Protein AF-A0A8T4FPF2-F1 (afdb_monomer_lite)

pLDDT: mean 80.66, std 14.31, range [44.03, 97.06]

Sequence (84 aa):
MNKTGIIVTCVVAVAIVAIAAAAILLTQEGTQEYRSSDSSGRLMIMGNANNDDYLDQRDVDMLVKLKGTSGWEKDHPLADANND

Foldseek 3Di:
DDPVVVVVVVVVVVVVVVVVVVVVVVVPPPPPPDDDPDPPAPDQAQLCQVRHPDRDVVSVVSLVVCVPPPDCCVVRVSPHNPVD

Radius of gyration: 26.61 Å; chains: 1; bounding box: 26×54×66 Å

Structure (mmCIF, N/CA/C/O backbone):
data_AF-A0A8T4FPF2-F1
#
_entry.id   AF-A0A8T4FPF2-F1
#
loop_
_atom_site.group_PDB
_atom_site.id
_atom_site.type_symbol
_atom_site.label_atom_id
_atom_site.label_alt_id
_atom_site.label_comp_id
_atom_site.label_asym_id
_atom_site.label_entity_id
_atom_site.label_seq_id
_atom_site.pdbx_PDB_ins_code
_atom_site.Cartn_x
_atom_site.Cartn_y
_atom_site.Cartn_z
_atom_site.occupancy
_atom_site.B_iso_or_equiv
_atom_site.auth_seq_id
_atom_site.auth_comp_id
_atom_site.auth_asym_id
_atom_site.auth_atom_id
_atom_site.pdbx_PDB_model_num
ATOM 1 N N . MET A 1 1 ? 7.056 40.126 45.653 1.00 62.44 1 MET A N 1
ATOM 2 C CA . MET A 1 1 ? 6.610 38.715 45.692 1.00 62.44 1 MET A CA 1
ATOM 3 C C . MET A 1 1 ? 7.515 37.971 46.667 1.00 62.44 1 MET A C 1
ATOM 5 O O . MET A 1 1 ? 8.727 38.079 46.529 1.00 62.44 1 MET A O 1
ATOM 9 N N . ASN A 1 2 ? 6.977 37.346 47.717 1.00 72.62 2 ASN A N 1
ATOM 10 C CA . ASN A 1 2 ? 7.798 36.636 48.709 1.00 72.62 2 ASN A CA 1
ATOM 11 C C . ASN A 1 2 ? 8.347 35.328 48.102 1.00 72.62 2 ASN A C 1
ATOM 13 O O . ASN A 1 2 ? 7.743 34.774 47.186 1.00 72.62 2 ASN A O 1
ATOM 17 N N . LYS A 1 3 ? 9.502 34.841 48.581 1.00 70.06 3 LYS A N 1
ATOM 18 C CA . LYS A 1 3 ? 10.167 33.642 48.023 1.00 70.06 3 LYS A CA 1
ATOM 19 C C . LYS A 1 3 ? 9.209 32.446 47.940 1.00 70.06 3 LYS A C 1
ATOM 21 O O . LYS A 1 3 ? 9.182 31.751 46.934 1.00 70.06 3 LYS A O 1
ATOM 26 N N . THR A 1 4 ? 8.351 32.289 48.946 1.00 76.31 4 THR A N 1
ATOM 27 C CA . THR A 1 4 ? 7.290 31.277 48.983 1.00 76.31 4 THR A CA 1
ATOM 28 C C . THR A 1 4 ? 6.259 31.457 47.865 1.00 76.31 4 THR A C 1
ATOM 30 O O . THR A 1 4 ? 5.930 30.487 47.197 1.00 76.31 4 THR A O 1
ATOM 33 N N . GLY A 1 5 ? 5.790 32.678 47.591 1.00 75.19 5 GLY A N 1
ATOM 34 C CA . GLY A 1 5 ? 4.846 32.950 46.501 1.00 75.19 5 GLY A CA 1
ATOM 35 C C . GLY A 1 5 ? 5.445 32.738 45.107 1.00 75.19 5 GLY A C 1
ATOM 36 O O . GLY A 1 5 ? 4.742 32.288 44.205 1.00 75.19 5 GLY A O 1
ATOM 37 N N . ILE A 1 6 ? 6.750 32.987 44.939 1.00 77.81 6 ILE A N 1
ATOM 38 C CA . ILE A 1 6 ? 7.469 32.664 43.694 1.00 77.81 6 ILE A CA 1
ATOM 39 C C . ILE A 1 6 ? 7.530 31.142 43.509 1.00 77.81 6 ILE A C 1
ATOM 41 O O . ILE A 1 6 ? 7.159 30.647 42.451 1.00 77.81 6 ILE A O 1
ATOM 45 N N . ILE A 1 7 ? 7.916 30.397 44.552 1.00 80.44 7 ILE A N 1
ATOM 46 C CA . ILE A 1 7 ? 7.992 28.927 44.511 1.00 80.44 7 ILE A CA 1
ATOM 47 C C . ILE A 1 7 ? 6.622 28.316 44.200 1.00 80.44 7 ILE A C 1
ATOM 49 O O . ILE A 1 7 ? 6.522 27.471 43.315 1.00 80.44 7 ILE A O 1
ATOM 53 N N . VAL A 1 8 ? 5.559 28.776 44.867 1.00 84.25 8 VAL A N 1
ATOM 54 C CA . VAL A 1 8 ? 4.192 28.288 44.628 1.00 84.25 8 VAL A CA 1
ATOM 55 C C . VAL A 1 8 ? 3.768 28.541 43.181 1.00 84.25 8 VAL A C 1
ATOM 57 O O . VAL A 1 8 ? 3.279 27.628 42.524 1.00 84.25 8 VAL A O 1
ATOM 60 N N . THR A 1 9 ? 4.018 29.740 42.651 1.00 80.81 9 THR A N 1
ATOM 61 C CA . THR A 1 9 ? 3.679 30.074 41.258 1.00 80.81 9 THR A CA 1
ATOM 62 C C . THR A 1 9 ? 4.427 29.186 40.262 1.00 80.81 9 THR A C 1
ATOM 64 O O . THR A 1 9 ? 3.826 28.681 39.316 1.00 80.81 9 THR A O 1
ATOM 67 N N . CYS A 1 10 ? 5.720 28.937 40.487 1.00 81.56 10 CYS A N 1
ATOM 68 C CA . CYS A 1 10 ? 6.519 28.062 39.628 1.00 81.56 10 CYS A CA 1
ATOM 69 C C . CYS A 1 10 ? 6.029 26.609 39.662 1.00 81.56 10 CYS A C 1
ATOM 71 O O . CYS A 1 10 ? 5.915 25.979 38.614 1.00 81.56 10 CYS A O 1
ATOM 73 N N . VAL A 1 11 ? 5.701 26.085 40.846 1.00 86.94 11 VAL A N 1
ATOM 74 C CA . VAL A 1 11 ? 5.189 24.714 40.998 1.00 86.94 11 VAL A CA 1
ATOM 75 C C . VAL A 1 11 ? 3.842 24.556 40.295 1.00 86.94 11 VAL A C 1
ATOM 77 O O . VAL A 1 11 ? 3.644 23.585 39.569 1.00 86.94 11 VAL A O 1
ATOM 80 N N . VAL A 1 12 ? 2.941 25.531 40.447 1.00 88.00 12 VAL A N 1
ATOM 81 C CA . VAL A 1 12 ? 1.634 25.524 39.775 1.00 88.00 12 VAL A CA 1
ATOM 82 C C . VAL A 1 12 ? 1.798 25.578 38.255 1.00 88.00 12 VAL A C 1
ATOM 84 O O . VAL A 1 12 ? 1.151 24.810 37.549 1.00 88.00 12 VAL A O 1
ATOM 87 N N . ALA A 1 13 ? 2.698 26.419 37.739 1.00 86.06 13 ALA A N 1
ATOM 88 C CA . ALA A 1 13 ? 2.953 26.507 36.302 1.00 86.06 13 ALA A CA 1
ATOM 89 C C . ALA A 1 13 ? 3.473 25.180 35.718 1.00 86.06 13 ALA A C 1
ATOM 91 O O . ALA A 1 13 ? 2.971 24.721 34.693 1.00 86.06 13 ALA A O 1
ATOM 92 N N . VAL A 1 14 ? 4.428 24.527 36.389 1.00 87.88 14 VAL A N 1
ATOM 93 C CA . VAL A 1 14 ? 4.957 23.220 35.959 1.00 87.88 14 VAL A CA 1
ATOM 94 C C . VAL A 1 14 ? 3.879 22.138 36.026 1.00 87.88 14 VAL A C 1
ATOM 96 O O . VAL A 1 14 ? 3.763 21.337 35.100 1.00 87.88 14 VAL A O 1
ATOM 99 N N . ALA A 1 15 ? 3.055 22.138 37.076 1.00 87.06 15 ALA A N 1
ATOM 100 C CA . ALA A 1 15 ? 1.956 21.187 37.216 1.00 87.06 15 ALA A CA 1
ATOM 101 C C . ALA A 1 15 ? 0.926 21.328 36.083 1.00 87.06 15 ALA A C 1
ATOM 103 O O . ALA A 1 15 ? 0.503 20.323 35.520 1.00 87.06 15 ALA A O 1
ATOM 104 N N . ILE A 1 16 ? 0.573 22.558 35.693 1.00 88.44 16 ILE A N 1
ATOM 105 C CA . ILE A 1 16 ? -0.349 22.812 34.574 1.00 88.44 16 ILE A CA 1
ATOM 106 C C . ILE A 1 16 ? 0.227 22.278 33.257 1.00 88.44 16 ILE A C 1
ATOM 108 O O . ILE A 1 16 ? -0.486 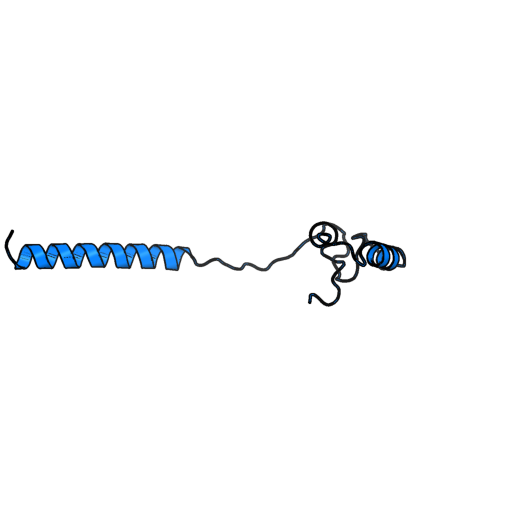21.615 32.507 1.00 88.44 16 ILE A O 1
ATOM 112 N N . VAL A 1 17 ? 1.516 22.512 32.987 1.00 8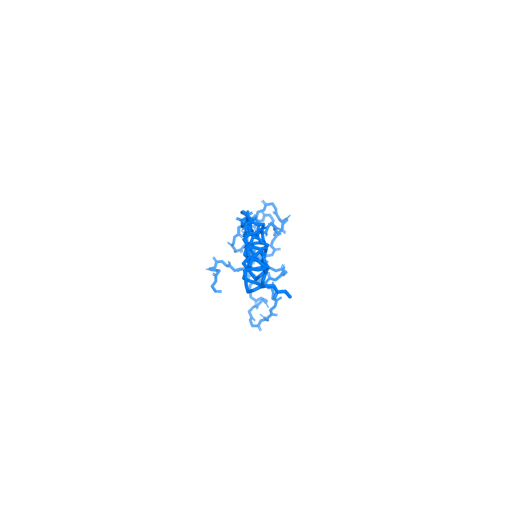6.88 17 VAL A N 1
ATOM 113 C CA . VAL A 1 17 ? 2.177 22.006 31.771 1.00 86.88 17 VAL A CA 1
ATOM 114 C C . VAL A 1 17 ? 2.234 20.478 31.765 1.00 86.88 17 VAL A C 1
ATOM 116 O O . VAL A 1 17 ? 1.949 19.865 30.740 1.00 86.88 17 VAL A O 1
ATOM 119 N N . ALA A 1 18 ? 2.545 19.853 32.903 1.00 85.00 18 ALA A N 1
ATOM 120 C CA . ALA A 1 18 ? 2.581 18.398 33.024 1.00 85.00 18 ALA A CA 1
ATOM 121 C C . ALA A 1 18 ? 1.197 17.765 32.804 1.00 85.00 18 ALA A C 1
ATOM 123 O O . ALA A 1 18 ? 1.086 16.772 32.090 1.00 85.00 18 ALA A O 1
ATOM 124 N N . ILE A 1 19 ? 0.139 18.367 33.357 1.00 84.25 19 ILE A N 1
ATOM 125 C CA . ILE A 1 19 ? -1.246 17.916 33.159 1.00 84.25 19 ILE A CA 1
ATOM 126 C C . ILE A 1 19 ? -1.676 18.111 31.701 1.00 84.25 19 ILE A C 1
ATOM 128 O O . ILE A 1 19 ? -2.282 17.212 31.130 1.00 84.25 19 ILE A O 1
ATOM 132 N N . ALA A 1 20 ? -1.336 19.241 31.074 1.00 81.56 20 ALA A N 1
ATOM 133 C CA . ALA A 1 20 ? -1.648 19.491 29.668 1.00 81.56 20 ALA A CA 1
ATOM 134 C C . ALA A 1 20 ? -0.919 18.510 28.734 1.00 81.56 20 ALA A C 1
ATOM 136 O O . ALA A 1 20 ? -1.531 17.967 27.819 1.00 81.56 20 ALA A O 1
ATOM 137 N N . ALA A 1 21 ? 0.362 18.228 28.989 1.00 76.69 21 ALA A N 1
ATOM 138 C CA . ALA A 1 21 ? 1.131 17.247 28.229 1.00 76.69 21 ALA A CA 1
ATOM 139 C C . ALA A 1 21 ? 0.580 15.826 28.413 1.00 76.69 21 ALA A C 1
ATOM 141 O O . ALA A 1 21 ? 0.405 15.109 27.432 1.00 76.69 21 ALA A O 1
ATOM 142 N N . ALA A 1 22 ? 0.244 15.438 29.647 1.00 76.62 22 ALA A N 1
ATOM 143 C CA . ALA A 1 22 ? -0.390 14.154 29.929 1.00 76.62 22 ALA A CA 1
ATOM 144 C C . ALA A 1 22 ? -1.774 14.046 29.273 1.00 76.62 22 ALA A C 1
ATOM 146 O O . ALA A 1 22 ? -2.093 13.006 28.715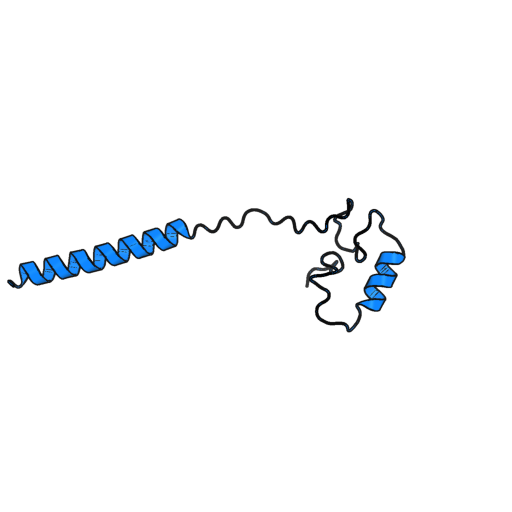 1.00 76.62 22 ALA A O 1
ATOM 147 N N . ALA A 1 23 ? -2.570 15.119 29.265 1.00 76.19 23 ALA A N 1
ATOM 148 C CA . ALA A 1 23 ? -3.857 15.155 28.577 1.00 76.19 23 ALA A CA 1
ATOM 149 C C . ALA A 1 23 ? -3.699 15.018 27.056 1.00 76.19 23 ALA A C 1
ATOM 151 O O . ALA A 1 23 ? -4.463 14.285 26.440 1.00 76.19 23 ALA A O 1
ATOM 152 N N . ILE A 1 24 ? -2.694 15.652 26.442 1.00 73.00 24 ILE A N 1
ATOM 153 C CA . ILE A 1 24 ? -2.386 15.465 25.014 1.00 73.00 24 ILE A CA 1
ATOM 154 C C . ILE A 1 24 ? -1.948 14.022 24.741 1.00 73.00 24 ILE A C 1
ATOM 156 O O . ILE A 1 24 ? -2.376 13.436 23.758 1.00 73.00 24 ILE A O 1
ATOM 160 N N . LEU A 1 25 ? -1.138 13.424 25.616 1.00 68.56 25 LEU A N 1
ATOM 161 C CA . LEU A 1 25 ? -0.623 12.065 25.432 1.00 68.56 25 LEU A CA 1
ATOM 162 C C . LEU A 1 25 ? -1.705 10.993 25.649 1.00 68.56 25 LEU A C 1
ATOM 164 O O . LEU A 1 25 ? -1.753 10.014 24.917 1.00 68.56 25 LEU A O 1
ATOM 168 N N . LEU A 1 26 ? -2.621 11.220 26.595 1.00 67.94 26 LEU A N 1
ATOM 169 C CA . LEU A 1 26 ? -3.792 10.371 26.843 1.00 67.94 26 LEU A CA 1
ATOM 170 C C . LEU A 1 26 ? -4.914 10.591 25.814 1.00 67.94 26 LEU A C 1
ATOM 172 O O . LEU A 1 26 ? -5.708 9.692 25.576 1.00 67.94 26 LEU A O 1
ATOM 176 N N . THR A 1 27 ? -4.984 11.764 25.173 1.00 66.50 27 THR A N 1
ATOM 177 C CA . THR A 1 27 ? -5.853 11.990 23.998 1.00 66.50 27 THR A CA 1
ATOM 178 C C . THR A 1 27 ? -5.191 11.557 22.684 1.00 66.50 27 THR A C 1
ATOM 180 O O . THR A 1 27 ? -5.875 11.455 21.670 1.00 66.50 27 THR A O 1
ATOM 183 N N . GLN A 1 28 ? -3.887 11.244 22.704 1.00 58.81 28 GLN A N 1
ATOM 184 C CA . GLN A 1 28 ? -3.133 10.550 21.653 1.00 58.81 28 GLN A CA 1
ATOM 185 C C . GLN A 1 28 ? -3.144 9.026 21.830 1.00 58.81 28 GLN A C 1
ATOM 187 O O . GLN A 1 28 ? -2.284 8.333 21.279 1.00 58.81 28 GLN A O 1
ATOM 192 N N . GLU A 1 29 ? -4.139 8.462 22.515 1.00 54.75 29 GLU A N 1
ATOM 193 C CA . GLU A 1 29 ? -4.565 7.102 22.193 1.00 54.75 29 GLU A CA 1
ATOM 194 C C . GLU A 1 29 ? -5.132 7.119 20.768 1.00 54.75 29 GLU A C 1
ATOM 196 O O . GLU A 1 29 ? -6.336 7.115 20.528 1.00 54.75 29 GLU A O 1
ATOM 201 N N . GLY A 1 30 ? -4.225 7.198 19.793 1.00 57.84 30 GLY A N 1
ATOM 202 C CA . GLY A 1 30 ? -4.489 6.794 18.437 1.00 57.84 30 GLY A CA 1
ATOM 203 C C . GLY A 1 30 ? -4.801 5.319 18.529 1.00 57.84 30 GLY A C 1
ATOM 204 O O . GLY A 1 30 ? -3.897 4.484 18.543 1.00 57.84 30 GLY A O 1
ATOM 205 N N . THR A 1 31 ? -6.084 5.005 18.634 1.00 52.69 31 THR A N 1
ATOM 206 C CA . THR A 1 31 ? -6.598 3.711 18.246 1.00 52.69 31 THR A CA 1
ATOM 207 C C . THR A 1 31 ? -6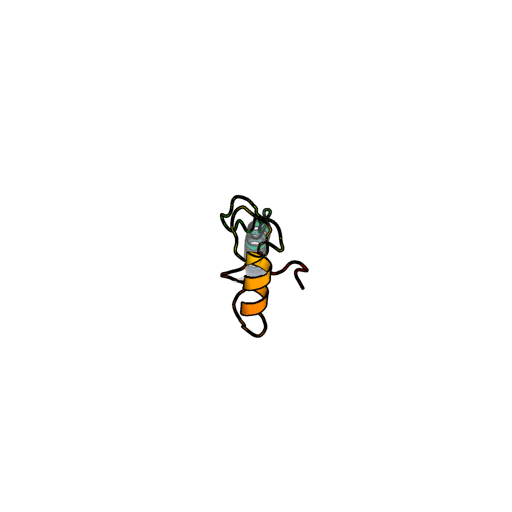.061 3.466 16.836 1.00 52.69 31 THR A C 1
ATOM 209 O O . THR A 1 31 ? -6.548 4.024 15.856 1.00 52.69 31 THR A O 1
ATOM 212 N N . GLN A 1 32 ? -4.995 2.670 16.702 1.00 57.28 32 GLN A N 1
ATOM 213 C CA . GLN A 1 32 ? -4.742 1.974 15.445 1.00 57.28 32 GLN A CA 1
ATOM 214 C C . GLN A 1 32 ? -5.871 0.951 15.339 1.00 57.28 32 GLN A C 1
ATOM 216 O O . GLN A 1 32 ? -5.709 -0.222 15.668 1.00 57.28 32 GLN A O 1
ATOM 221 N N . GLU A 1 33 ? -7.064 1.437 15.009 1.00 44.03 33 GLU A N 1
ATOM 222 C CA . GLU A 1 33 ? -8.190 0.581 14.721 1.00 44.03 33 GLU A CA 1
ATOM 223 C C . GLU A 1 33 ? -7.896 -0.084 13.377 1.00 44.03 33 GLU A C 1
ATOM 225 O O . GLU A 1 33 ? -7.487 0.560 12.408 1.00 44.03 33 GLU A O 1
ATOM 230 N N . TYR A 1 34 ? -8.005 -1.409 13.402 1.00 45.91 34 TYR A N 1
ATOM 231 C CA . TYR A 1 34 ? -7.859 -2.354 12.304 1.00 45.91 34 TYR A CA 1
ATOM 232 C C . TYR A 1 34 ? -8.048 -1.730 10.907 1.00 45.91 34 TYR A C 1
ATOM 234 O O . TYR A 1 34 ? -9.150 -1.335 10.527 1.00 45.91 34 TYR A O 1
ATOM 242 N N . ARG A 1 35 ? -6.974 -1.683 10.104 1.00 46.88 35 ARG A N 1
ATOM 243 C CA . ARG A 1 35 ? -7.088 -1.364 8.675 1.00 46.88 35 ARG A CA 1
ATOM 244 C C . ARG A 1 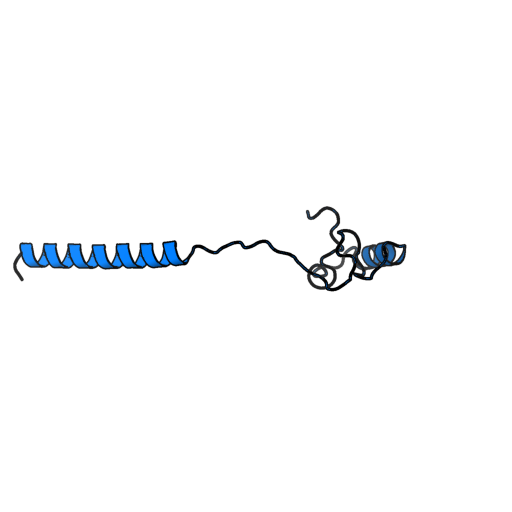35 ? -7.649 -2.572 7.925 1.00 46.88 35 ARG A C 1
ATOM 246 O O . ARG A 1 35 ? -6.972 -3.587 7.800 1.00 46.88 35 ARG A O 1
ATOM 253 N N . SER A 1 36 ? -8.829 -2.395 7.337 1.00 46.22 36 SER A N 1
ATOM 254 C CA . SER A 1 36 ? -9.143 -2.950 6.020 1.00 46.22 36 SER A CA 1
ATOM 255 C C . SER A 1 36 ? -8.686 -1.924 4.982 1.00 46.22 36 SER A C 1
ATOM 257 O O . SER A 1 36 ? -9.099 -0.768 5.032 1.00 46.22 36 SER A O 1
ATOM 259 N N . SER A 1 37 ? -7.804 -2.297 4.065 1.00 51.22 37 SER A N 1
ATOM 260 C CA . SER A 1 37 ? -7.380 -1.453 2.942 1.00 51.22 37 SER A CA 1
ATOM 261 C C . SER A 1 37 ? -8.304 -1.638 1.727 1.00 51.22 37 SER A C 1
ATOM 263 O O . SER A 1 37 ? -7.806 -1.735 0.608 1.00 51.22 37 SER A O 1
ATOM 265 N N . ASP A 1 38 ? -9.624 -1.760 1.972 1.00 47.41 38 ASP A N 1
ATOM 266 C CA . ASP A 1 38 ? -10.649 -2.188 1.002 1.00 47.41 38 ASP A CA 1
ATOM 267 C C . ASP A 1 38 ? -10.485 -1.478 -0.348 1.00 47.41 38 ASP A C 1
ATOM 269 O O . ASP A 1 38 ? -10.593 -0.257 -0.464 1.00 47.41 38 ASP A O 1
ATOM 273 N N . SER A 1 39 ? -10.172 -2.278 -1.361 1.00 57.94 39 SER A N 1
ATOM 274 C CA . SER A 1 39 ? -9.898 -1.868 -2.736 1.00 57.94 39 SER A CA 1
ATOM 275 C C . SER A 1 39 ? -11.168 -1.929 -3.603 1.00 57.94 39 SER A C 1
ATOM 277 O O . SER A 1 39 ? -11.144 -1.591 -4.776 1.00 57.94 39 SER A O 1
ATOM 279 N N . SER A 1 40 ? -12.330 -2.236 -3.025 1.00 67.69 40 SER A N 1
ATOM 280 C CA . SER A 1 40 ? -13.685 -2.247 -3.604 1.00 67.69 40 SER A CA 1
ATOM 281 C C . SER A 1 40 ? -13.994 -3.268 -4.709 1.00 67.69 40 SER A C 1
ATOM 283 O O . SER A 1 40 ? -15.129 -3.310 -5.188 1.00 67.69 40 SER A O 1
ATOM 285 N N . GLY A 1 41 ? -13.060 -4.157 -5.055 1.00 65.56 41 GLY A N 1
ATOM 286 C CA . GLY A 1 41 ? -13.400 -5.446 -5.663 1.00 65.56 41 GLY A CA 1
ATOM 287 C C . GLY A 1 41 ? -14.052 -6.369 -4.626 1.00 65.56 41 GLY A C 1
ATOM 288 O O . GLY A 1 41 ? -13.725 -6.302 -3.441 1.00 65.56 41 GLY A O 1
ATOM 289 N N . ARG A 1 42 ? -14.967 -7.267 -5.028 1.00 82.06 42 ARG A N 1
ATOM 290 C CA . ARG A 1 42 ? -15.583 -8.220 -4.073 1.00 82.06 42 ARG A CA 1
ATOM 291 C C . ARG A 1 42 ? -14.580 -9.274 -3.593 1.00 82.06 42 ARG A C 1
ATOM 293 O O . ARG A 1 42 ? -14.857 -9.982 -2.625 1.00 82.06 42 ARG A O 1
ATOM 300 N N . LEU A 1 43 ? -13.430 -9.378 -4.266 1.00 84.00 43 LEU A N 1
ATOM 301 C CA . LEU A 1 43 ? -12.349 -10.315 -3.988 1.00 84.00 43 LEU A CA 1
ATOM 302 C C . LEU A 1 43 ? -11.075 -9.589 -3.521 1.00 84.00 43 LEU A C 1
ATOM 304 O O . LEU A 1 43 ? -10.134 -9.376 -4.281 1.00 84.00 43 LEU A O 1
ATOM 308 N N . MET A 1 44 ? -11.021 -9.235 -2.239 1.00 85.44 44 MET A N 1
ATOM 309 C CA . MET A 1 44 ? -9.876 -8.543 -1.631 1.00 85.44 44 MET A CA 1
ATOM 310 C C . MET A 1 44 ? -8.777 -9.523 -1.185 1.00 85.44 44 MET A C 1
ATOM 312 O O . MET A 1 44 ? -8.630 -9.812 0.005 1.00 85.44 44 MET A O 1
ATOM 316 N N . ILE A 1 45 ? -8.018 -10.065 -2.142 1.00 86.50 45 ILE A N 1
ATOM 317 C CA . ILE A 1 45 ? -6.895 -10.985 -1.895 1.00 86.50 45 ILE A CA 1
ATOM 318 C C . ILE A 1 45 ? -5.615 -10.401 -2.499 1.00 86.50 45 ILE A C 1
ATOM 320 O O . ILE A 1 45 ? -5.613 -9.970 -3.649 1.00 86.50 45 ILE A O 1
ATOM 324 N N . MET A 1 46 ? -4.516 -10.421 -1.739 1.00 88.69 46 MET A N 1
ATOM 325 C CA . MET A 1 46 ? -3.197 -10.036 -2.253 1.00 88.69 46 MET A CA 1
ATOM 326 C C . MET A 1 46 ? -2.795 -10.950 -3.422 1.00 88.69 46 MET A C 1
ATOM 328 O O . MET A 1 46 ? -2.872 -12.174 -3.318 1.00 88.69 46 MET A O 1
ATOM 332 N N . GLY A 1 47 ? -2.406 -10.351 -4.544 1.00 88.00 47 GLY A N 1
ATOM 333 C CA . GLY A 1 47 ? -2.239 -10.996 -5.848 1.00 88.00 47 GLY A CA 1
ATOM 334 C C . GLY A 1 47 ? -3.345 -10.668 -6.861 1.00 88.00 47 GLY A C 1
ATOM 335 O O . GLY A 1 47 ? -3.118 -10.860 -8.053 1.00 88.00 47 GLY A O 1
ATOM 336 N N . ASN A 1 48 ? -4.490 -10.124 -6.428 1.00 92.94 48 ASN A N 1
ATOM 337 C CA . ASN A 1 48 ? -5.523 -9.562 -7.311 1.00 92.94 48 ASN A CA 1
ATOM 338 C C . ASN A 1 48 ? -5.100 -8.166 -7.800 1.00 92.94 48 ASN A C 1
ATOM 340 O O . ASN A 1 48 ? -5.610 -7.134 -7.362 1.00 92.94 48 ASN A O 1
ATOM 344 N N . ALA A 1 49 ? -4.083 -8.125 -8.654 1.00 93.88 49 ALA A N 1
ATOM 345 C CA . ALA A 1 49 ? -3.433 -6.890 -9.071 1.00 93.88 49 ALA A CA 1
ATOM 346 C C . ALA A 1 49 ? -4.359 -5.964 -9.875 1.00 93.88 49 ALA A C 1
ATOM 348 O O . ALA A 1 49 ? -4.172 -4.743 -9.861 1.00 93.88 49 ALA A O 1
ATOM 349 N N . ASN A 1 50 ? -5.341 -6.522 -10.591 1.00 92.50 50 ASN A N 1
ATOM 350 C CA . ASN A 1 50 ? -6.302 -5.726 -11.355 1.00 92.50 50 ASN A CA 1
ATOM 351 C C . ASN A 1 50 ? -7.564 -5.355 -10.553 1.00 92.50 50 ASN A C 1
ATOM 353 O O . ASN A 1 50 ? -8.330 -4.504 -11.012 1.00 92.50 50 ASN A O 1
ATOM 357 N N . ASN A 1 51 ? -7.723 -5.945 -9.364 1.00 91.25 51 ASN A N 1
ATOM 358 C CA . ASN A 1 51 ? -8.773 -5.665 -8.398 1.00 91.25 51 ASN A CA 1
ATOM 359 C C . ASN A 1 51 ? -10.197 -5.896 -8.951 1.00 91.25 51 ASN A C 1
ATOM 361 O O . ASN A 1 51 ? -11.109 -5.091 -8.741 1.00 91.25 51 ASN A O 1
ATOM 365 N N . ASP A 1 52 ? -10.381 -7.009 -9.670 1.00 90.75 52 ASP A N 1
ATOM 366 C CA . ASP A 1 52 ? -11.694 -7.513 -10.086 1.00 90.75 52 ASP A CA 1
ATOM 367 C C . ASP A 1 52 ? -12.175 -8.700 -9.222 1.00 90.75 52 ASP A C 1
ATOM 369 O O . ASP A 1 52 ? -11.677 -8.923 -8.121 1.00 90.75 52 ASP A O 1
ATOM 373 N N . ASP A 1 53 ? -13.223 -9.412 -9.639 1.00 92.25 53 ASP A N 1
ATOM 374 C CA . ASP A 1 53 ? -13.829 -10.485 -8.838 1.00 92.25 53 ASP A CA 1
ATOM 375 C C . ASP A 1 53 ? -13.243 -11.884 -9.109 1.00 92.25 53 ASP A C 1
ATOM 377 O O . ASP A 1 53 ? -13.790 -12.884 -8.632 1.00 92.25 53 ASP A O 1
ATOM 381 N N . TYR A 1 54 ? -12.165 -11.976 -9.888 1.00 90.38 54 TYR A N 1
ATOM 382 C CA . TYR A 1 54 ? -11.534 -13.220 -10.316 1.00 90.38 54 TYR A CA 1
ATOM 383 C C . TYR A 1 54 ? -10.021 -13.168 -10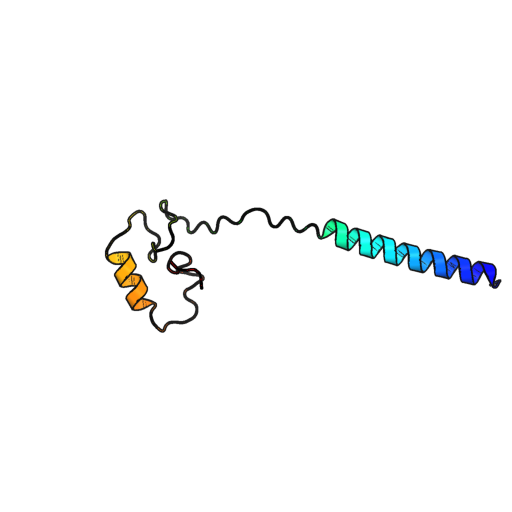.090 1.00 90.38 54 TYR A C 1
ATOM 385 O O . TYR A 1 54 ? -9.408 -12.117 -10.175 1.00 90.38 54 TYR A O 1
ATOM 393 N N . LEU A 1 55 ? -9.422 -14.333 -9.835 1.00 92.38 55 LEU A N 1
ATOM 394 C CA . LEU A 1 55 ? -7.972 -14.516 -9.891 1.00 92.38 55 LEU A CA 1
ATOM 395 C C . LEU A 1 55 ? -7.639 -15.248 -11.184 1.00 92.38 55 LEU A C 1
ATOM 397 O O . LEU A 1 55 ? -7.928 -16.444 -11.311 1.00 92.38 55 LEU A O 1
ATOM 401 N N . ASP A 1 56 ? -7.076 -14.536 -12.154 1.00 93.81 56 ASP A N 1
ATOM 402 C CA . ASP A 1 56 ? -6.786 -15.102 -13.468 1.00 93.81 56 ASP A CA 1
ATOM 403 C C . ASP A 1 56 ? -5.582 -14.446 -14.166 1.00 93.81 56 ASP A C 1
ATOM 405 O O . ASP A 1 56 ? -4.761 -13.751 -13.571 1.00 93.81 56 ASP A O 1
ATOM 409 N N . GLN A 1 57 ? -5.422 -14.724 -15.461 1.00 96.50 57 GLN A N 1
ATOM 410 C CA . GLN A 1 57 ? -4.296 -14.233 -16.252 1.00 96.50 57 GLN A CA 1
ATOM 411 C C . GLN A 1 57 ? -4.213 -12.694 -16.298 1.00 96.50 57 GLN A C 1
ATOM 413 O O . GLN A 1 57 ? -3.129 -12.146 -16.488 1.00 96.50 57 GLN A O 1
ATOM 418 N N . ARG A 1 58 ? -5.326 -11.981 -16.093 1.00 96.50 58 ARG A N 1
ATOM 419 C CA . ARG A 1 58 ? -5.379 -10.514 -16.143 1.00 96.50 58 ARG A CA 1
ATOM 420 C C . ARG A 1 58 ? -4.624 -9.871 -14.978 1.00 96.50 58 ARG A C 1
ATOM 422 O O . ARG A 1 58 ? -4.098 -8.771 -15.153 1.00 96.50 58 ARG A O 1
ATOM 429 N N . ASP A 1 59 ? -4.505 -10.561 -13.845 1.00 94.94 59 ASP A N 1
ATOM 430 C CA . ASP A 1 59 ? -3.663 -10.142 -12.720 1.00 94.94 59 ASP A CA 1
ATOM 431 C C . ASP A 1 59 ? -2.180 -10.241 -13.066 1.00 94.94 59 ASP A C 1
ATOM 433 O O . ASP A 1 59 ? -1.419 -9.293 -12.879 1.00 94.94 59 ASP A O 1
ATOM 437 N N . VAL A 1 60 ? -1.771 -11.366 -13.660 1.00 95.69 60 VAL A N 1
ATOM 438 C CA . VAL A 1 60 ? -0.391 -11.585 -14.120 1.00 95.69 60 VAL A CA 1
ATOM 439 C C . VAL A 1 60 ? -0.005 -10.535 -15.161 1.00 95.69 60 VAL A C 1
ATOM 441 O O . VAL A 1 60 ? 1.073 -9.941 -15.085 1.00 95.69 60 VAL A O 1
ATOM 444 N N . ASP A 1 61 ? -0.904 -10.254 -16.102 1.00 97.06 61 ASP A N 1
ATOM 445 C CA . ASP A 1 61 ? -0.690 -9.238 -17.128 1.00 97.06 61 ASP A CA 1
ATOM 446 C C . ASP A 1 61 ? -0.589 -7.826 -16.525 1.00 97.06 61 ASP A C 1
ATOM 448 O O . ASP A 1 61 ? 0.174 -6.996 -17.027 1.00 97.06 61 ASP A O 1
ATOM 452 N N . MET A 1 62 ? -1.328 -7.540 -15.446 1.00 95.38 62 MET A N 1
ATOM 453 C CA . MET A 1 62 ? -1.195 -6.289 -14.695 1.00 95.38 62 MET A CA 1
ATOM 454 C C . MET A 1 62 ? 0.183 -6.192 -14.030 1.00 95.38 62 MET A C 1
ATOM 456 O O . MET A 1 62 ? 0.878 -5.197 -14.223 1.00 95.38 62 MET A O 1
ATOM 460 N N . LEU A 1 63 ? 0.644 -7.238 -13.341 1.00 94.75 63 LEU A N 1
ATOM 461 C CA . LEU A 1 63 ? 1.966 -7.261 -12.696 1.00 94.75 63 LEU A CA 1
ATOM 462 C C . LEU A 1 63 ? 3.114 -7.050 -13.694 1.00 94.75 63 LEU A C 1
ATOM 464 O O . LEU A 1 63 ? 4.061 -6.310 -13.419 1.00 94.75 63 LEU A O 1
ATOM 468 N N . VAL A 1 64 ? 3.021 -7.644 -14.889 1.00 95.81 64 VAL A N 1
ATOM 469 C CA . VAL A 1 64 ? 4.008 -7.434 -15.961 1.00 95.81 64 VAL A CA 1
ATOM 470 C C . VAL A 1 64 ? 4.060 -5.967 -16.403 1.00 95.81 64 VAL A C 1
ATOM 472 O O . VAL A 1 64 ? 5.148 -5.472 -16.697 1.00 95.81 64 VAL A O 1
ATOM 475 N N . LYS A 1 65 ? 2.926 -5.252 -16.415 1.00 94.62 65 LYS A N 1
ATOM 476 C CA . LYS A 1 65 ? 2.874 -3.811 -16.728 1.00 94.62 65 LYS A CA 1
ATOM 477 C C . LYS A 1 65 ? 3.448 -2.946 -15.607 1.00 94.62 65 LYS A C 1
ATOM 479 O O . LYS A 1 65 ? 4.082 -1.932 -15.890 1.00 94.62 65 LYS A O 1
ATOM 484 N N . LEU A 1 66 ? 3.239 -3.338 -14.352 1.00 93.12 66 LEU A N 1
ATOM 485 C CA . LEU A 1 66 ? 3.749 -2.606 -13.189 1.00 93.12 66 LEU A CA 1
ATOM 486 C C . LEU A 1 66 ? 5.262 -2.782 -12.998 1.00 93.12 66 LEU A C 1
ATOM 488 O O . LEU A 1 66 ? 5.904 -1.937 -12.377 1.00 93.12 66 LEU A O 1
ATOM 492 N N . LYS A 1 67 ? 5.865 -3.830 -13.572 1.00 91.25 67 LYS A N 1
ATOM 493 C CA . LYS A 1 67 ? 7.302 -4.105 -13.463 1.00 91.25 67 LYS A CA 1
ATOM 494 C C . LYS A 1 67 ? 8.155 -2.916 -13.928 1.00 91.25 67 LYS A C 1
ATOM 496 O O . LYS A 1 67 ? 8.212 -2.595 -15.111 1.00 91.25 67 LYS A O 1
ATOM 501 N N . GLY A 1 68 ? 8.890 -2.316 -12.990 1.00 88.25 68 GLY A N 1
ATOM 502 C CA . GLY A 1 68 ? 9.766 -1.166 -13.248 1.00 88.25 68 GLY A CA 1
ATOM 503 C C . GLY A 1 68 ? 9.055 0.191 -13.244 1.00 88.25 68 GLY A C 1
ATOM 504 O O . GLY A 1 68 ? 9.704 1.211 -13.467 1.00 88.25 68 GLY A O 1
ATOM 505 N N . THR A 1 69 ? 7.753 0.212 -12.963 1.00 88.88 69 THR A N 1
ATOM 506 C CA . THR A 1 69 ? 6.982 1.430 -12.707 1.00 88.88 69 THR A CA 1
ATOM 507 C C . THR A 1 69 ? 7.019 1.735 -11.210 1.00 88.88 69 THR A C 1
ATOM 509 O O . THR A 1 69 ? 6.907 0.830 -10.390 1.00 88.88 69 THR A O 1
ATOM 512 N N . SER A 1 70 ? 7.177 3.003 -10.836 1.00 89.88 70 SER A N 1
ATOM 513 C CA . SER A 1 70 ? 7.098 3.475 -9.445 1.00 89.88 70 SER A CA 1
ATOM 514 C C . SER A 1 70 ? 5.745 4.136 -9.176 1.00 89.88 70 SER A C 1
ATOM 516 O O . SER A 1 70 ? 5.245 4.829 -10.064 1.00 89.88 70 SER A O 1
ATOM 518 N N . GLY A 1 71 ? 5.201 4.028 -7.960 1.00 89.00 71 GLY A N 1
ATOM 519 C CA . GLY A 1 71 ? 3.996 4.771 -7.566 1.00 89.00 71 GLY A CA 1
ATOM 520 C C . GLY A 1 71 ? 2.670 4.061 -7.863 1.00 89.00 71 GLY A C 1
ATOM 521 O O . GLY A 1 71 ? 1.626 4.709 -7.858 1.00 89.00 71 GLY A O 1
ATOM 522 N N . TRP A 1 72 ? 2.697 2.759 -8.158 1.00 89.69 72 TRP A N 1
ATOM 523 C CA . TRP A 1 72 ? 1.507 1.951 -8.450 1.00 89.69 72 TRP A CA 1
ATOM 524 C C . TRP A 1 72 ? 0.730 1.544 -7.197 1.00 89.69 72 TRP A C 1
ATOM 526 O O . TRP A 1 72 ? -0.418 1.127 -7.301 1.00 89.69 72 TRP A O 1
ATOM 536 N N . GLU A 1 73 ? 1.330 1.673 -6.017 1.00 89.50 73 GLU A N 1
ATOM 537 C CA . GLU A 1 73 ? 0.856 1.117 -4.746 1.00 89.50 73 GLU A CA 1
ATOM 538 C C . GLU A 1 73 ? -0.501 1.705 -4.336 1.00 89.50 73 GLU A C 1
ATOM 540 O O . GLU A 1 73 ? -1.297 1.069 -3.648 1.00 89.50 73 GLU A O 1
ATOM 545 N N . LYS A 1 74 ? -0.792 2.927 -4.794 1.00 87.19 74 LYS A N 1
ATOM 546 C CA . LYS A 1 74 ? -2.080 3.586 -4.567 1.00 87.19 74 LYS A CA 1
ATOM 547 C C . LYS A 1 74 ? -3.192 3.049 -5.475 1.00 87.19 74 LYS A C 1
ATOM 549 O O . LYS A 1 74 ? -4.333 2.966 -5.028 1.00 87.19 74 LYS A O 1
ATOM 554 N N . ASP A 1 75 ? -2.863 2.717 -6.720 1.00 89.19 75 ASP A N 1
ATOM 555 C CA . ASP A 1 75 ? -3.833 2.324 -7.752 1.00 89.19 75 ASP A CA 1
ATOM 556 C C . ASP A 1 75 ? -4.016 0.797 -7.818 1.00 89.19 75 ASP A C 1
ATOM 558 O O . ASP A 1 75 ? -5.085 0.309 -8.183 1.00 89.19 75 ASP A O 1
ATOM 562 N N . HIS A 1 76 ? -2.995 0.043 -7.400 1.00 89.94 76 HIS A N 1
ATOM 563 C CA . HIS A 1 76 ? -2.956 -1.418 -7.360 1.00 89.94 76 HIS A CA 1
ATOM 564 C C . HIS A 1 76 ? -2.522 -1.928 -5.974 1.00 89.94 76 HIS A C 1
ATOM 566 O O . HIS A 1 76 ? -1.528 -2.643 -5.860 1.00 89.94 76 HIS A O 1
ATOM 572 N N . PRO A 1 77 ? -3.257 -1.599 -4.897 1.00 89.44 77 PRO A N 1
ATOM 573 C CA . PRO A 1 77 ? -2.851 -1.918 -3.525 1.00 89.44 77 PRO A CA 1
ATOM 574 C C . PRO A 1 77 ? -2.818 -3.424 -3.221 1.00 89.44 77 PRO A C 1
ATOM 576 O O . PRO A 1 77 ? -2.221 -3.830 -2.232 1.00 89.44 77 PRO A O 1
ATOM 579 N N . LEU A 1 78 ? -3.466 -4.249 -4.053 1.00 92.06 78 LEU A N 1
ATOM 580 C CA . LEU A 1 78 ? -3.472 -5.709 -3.942 1.00 92.06 78 LEU A CA 1
ATOM 581 C C . LEU A 1 78 ? -2.417 -6.388 -4.828 1.00 92.06 78 LEU A C 1
ATOM 583 O O . LEU A 1 78 ? -2.326 -7.611 -4.815 1.00 92.06 78 LEU A O 1
ATOM 587 N N . ALA A 1 79 ? -1.637 -5.641 -5.617 1.00 92.75 79 ALA A N 1
ATOM 588 C CA . ALA A 1 79 ? -0.603 -6.230 -6.471 1.00 92.75 79 ALA A CA 1
ATOM 589 C C . ALA A 1 79 ? 0.603 -6.751 -5.669 1.00 92.75 79 ALA A C 1
ATOM 591 O O . ALA A 1 79 ? 1.326 -7.621 -6.157 1.00 92.75 79 ALA A O 1
ATOM 592 N N . ASP A 1 80 ? 0.793 -6.266 -4.440 1.00 89.56 80 ASP A N 1
ATOM 593 C CA . ASP A 1 80 ? 1.874 -6.699 -3.564 1.00 89.56 80 ASP A CA 1
ATOM 594 C C . ASP A 1 80 ? 1.522 -7.983 -2.798 1.00 89.56 80 ASP A C 1
ATOM 596 O O . ASP A 1 80 ? 0.966 -7.965 -1.698 1.00 89.56 80 ASP A O 1
ATOM 600 N N . ALA A 1 81 ? 1.814 -9.133 -3.404 1.00 88.50 81 ALA A N 1
ATOM 601 C CA . ALA A 1 81 ? 1.519 -10.424 -2.790 1.00 88.50 81 ALA A CA 1
ATOM 602 C C . ALA A 1 81 ? 2.384 -10.722 -1.550 1.00 88.50 81 ALA A C 1
ATOM 604 O O . ALA A 1 81 ? 1.935 -11.445 -0.656 1.00 88.50 81 ALA A O 1
ATOM 605 N N . ASN A 1 82 ? 3.618 -10.209 -1.505 1.00 86.81 82 ASN A N 1
ATOM 606 C CA . ASN A 1 82 ? 4.592 -10.459 -0.439 1.00 86.81 82 ASN A CA 1
ATOM 607 C C . ASN A 1 82 ? 4.719 -9.307 0.569 1.00 86.81 82 ASN A C 1
ATOM 609 O O . ASN A 1 82 ? 5.225 -9.568 1.661 1.00 86.81 82 ASN A O 1
ATOM 613 N N . ASN A 1 83 ? 4.197 -8.118 0.252 1.00 81.19 83 ASN A N 1
ATOM 614 C CA . ASN A 1 83 ? 4.101 -6.937 1.116 1.00 81.19 83 ASN A CA 1
ATOM 615 C C . ASN A 1 83 ? 5.463 -6.560 1.736 1.00 81.19 83 ASN A C 1
ATOM 617 O O . ASN A 1 83 ? 5.591 -6.548 2.967 1.00 81.19 83 ASN A O 1
ATOM 621 N N . ASP A 1 84 ? 6.480 -6.368 0.880 1.00 79.69 84 ASP A N 1
ATOM 622 C CA . ASP A 1 84 ? 7.902 -6.191 1.242 1.00 79.69 84 ASP A CA 1
ATOM 623 C C . ASP A 1 84 ? 8.457 -4.754 1.173 1.00 79.69 84 ASP A C 1
ATOM 625 O O . ASP A 1 84 ? 7.804 -3.841 0.623 1.00 79.69 84 ASP A O 1
#

Secondary structure (DSSP, 8-state):
--HHHHHHHHHHHHHHHHHHHHHHHHHT-----------SSS---TT-TT-SS--SHHHHHHHHHHTT-SS-TTT-TT--SS--